Protein AF-A0A8S9I4D4-F1 (afdb_monomer_lite)

InterPro domains:
  IPR008162 Inorganic pyrophosphatase [PF00719] (23-140)
  IPR008162 Inorganic pyrophosphatase [PTHR10286] (5-139)
  IPR036649 Inorganic pyrophosphatase superfamily [G3DSA:3.90.80.10] (1-171)
  IPR036649 Inorganic pyrophosphatase superfamily [SSF50324] (3-167)

Organism: Brassica cretica (NCBI:txid69181)

pLDDT: mean 76.77, std 16.83, range [38.19, 97.88]

Secondary structure (DSSP, 8-state):
-------TTTTS-SEEETTEEEEE-SS-TT----EEE-TTSTT--EEE--S---PPP-TTB--TTSEETTTTTEEE-SSBPEEEE--SS---TT-EEEEEEEEEEEEEETTEEEEEEEEEETTSTTGGG-SSHHHHHHH-TTTHHHHHHHHHHHHHHHHTT-S-GGG----

Structure (mmCIF, N/CA/C/O backbone):
data_AF-A0A8S9I4D4-F1
#
_entry.id   AF-A0A8S9I4D4-F1
#
loop_
_atom_site.group_PDB
_atom_site.id
_atom_site.type_symbol
_atom_site.label_atom_id
_atom_site.label_alt_id
_atom_site.label_comp_id
_atom_site.label_asym_id
_atom_site.label_entity_id
_atom_site.label_seq_id
_atom_site.pdbx_PDB_ins_code
_atom_site.Cartn_x
_atom_site.Cartn_y
_atom_site.Cartn_z
_atom_site.occupancy
_atom_site.B_iso_or_equiv
_atom_site.auth_seq_id
_atom_site.auth_comp_id
_atom_site.auth_asym_id
_atom_site.auth_atom_id
_atom_site.pdbx_PDB_model_num
ATOM 1 N N . MET A 1 1 ? 7.520 -13.003 29.369 1.00 41.88 1 MET A N 1
ATOM 2 C CA . MET A 1 1 ? 7.078 -13.355 28.005 1.00 41.88 1 MET A CA 1
ATOM 3 C C . MET A 1 1 ? 8.097 -12.774 27.046 1.00 41.88 1 MET A C 1
ATOM 5 O O . MET A 1 1 ? 8.324 -11.573 27.096 1.00 41.88 1 MET A O 1
ATOM 9 N N . THR A 1 2 ? 8.792 -13.601 26.270 1.00 46.56 2 THR A N 1
ATOM 10 C CA . THR A 1 2 ? 9.664 -13.121 25.191 1.00 46.56 2 THR A CA 1
ATOM 11 C C . THR A 1 2 ? 8.771 -12.573 24.086 1.00 46.56 2 THR A C 1
ATOM 13 O O . THR A 1 2 ? 7.990 -13.328 23.513 1.00 46.56 2 THR A O 1
ATOM 16 N N . SER A 1 3 ? 8.832 -11.265 23.840 1.00 60.84 3 SER A N 1
ATOM 17 C CA . SER A 1 3 ? 8.180 -10.656 22.680 1.00 60.84 3 SER A CA 1
ATOM 18 C C . SER A 1 3 ? 8.795 -11.273 21.423 1.00 60.84 3 SER A C 1
ATOM 20 O O . SER A 1 3 ? 9.995 -11.116 21.194 1.00 60.84 3 SER A O 1
ATOM 22 N N . VAL A 1 4 ? 8.018 -12.053 20.671 1.00 66.88 4 VAL A N 1
ATOM 23 C CA . VAL A 1 4 ? 8.460 -12.581 19.377 1.00 66.88 4 VAL A CA 1
ATOM 24 C C . VAL A 1 4 ? 8.408 -11.422 18.392 1.00 66.88 4 VAL A C 1
ATOM 26 O O . VAL A 1 4 ? 7.369 -10.787 18.227 1.00 66.88 4 VAL A O 1
ATOM 29 N N . LYS A 1 5 ? 9.551 -11.108 17.785 1.00 80.31 5 LYS A N 1
ATOM 30 C CA . LYS A 1 5 ? 9.662 -10.050 16.783 1.00 80.31 5 LYS A CA 1
ATOM 31 C C . LYS A 1 5 ? 9.067 -10.582 15.477 1.00 80.31 5 LYS A C 1
ATOM 33 O O . LYS A 1 5 ? 9.603 -11.539 14.932 1.00 80.31 5 LYS A O 1
ATOM 38 N N . VAL A 1 6 ? 7.957 -9.997 15.035 1.00 85.88 6 VAL A N 1
ATOM 39 C CA . VAL A 1 6 ? 7.254 -10.359 13.793 1.00 85.88 6 VAL A CA 1
ATOM 40 C C . VAL A 1 6 ? 7.865 -9.574 12.636 1.00 85.88 6 VAL A C 1
ATOM 42 O O . VAL A 1 6 ? 8.079 -8.369 12.768 1.00 85.88 6 VAL A O 1
ATOM 45 N N . SER A 1 7 ? 8.156 -10.250 11.528 1.00 90.00 7 SER A N 1
ATOM 46 C CA . SER A 1 7 ? 8.534 -9.651 10.251 1.00 90.00 7 SER A CA 1
ATOM 47 C C . SER A 1 7 ? 7.286 -9.199 9.489 1.00 90.00 7 SER A C 1
ATOM 49 O O . SER A 1 7 ? 6.485 -10.055 9.111 1.00 90.00 7 SER A O 1
ATOM 51 N N . PRO A 1 8 ? 7.127 -7.888 9.211 1.00 88.06 8 PRO A N 1
ATOM 52 C CA . PRO A 1 8 ? 6.079 -7.374 8.331 1.00 88.06 8 PRO A CA 1
ATOM 53 C C . PRO A 1 8 ? 5.974 -8.140 7.008 1.00 88.06 8 PRO A C 1
ATOM 55 O O . PRO A 1 8 ? 4.888 -8.441 6.535 1.00 88.06 8 PRO A O 1
ATOM 58 N N . LEU A 1 9 ? 7.119 -8.505 6.444 1.00 84.56 9 LEU A N 1
ATOM 59 C CA . LEU A 1 9 ? 7.209 -9.028 5.093 1.00 84.56 9 LEU A CA 1
ATOM 60 C C . LEU A 1 9 ? 7.021 -10.545 4.991 1.00 84.56 9 LEU A C 1
ATOM 62 O O . LEU A 1 9 ? 6.530 -11.044 3.980 1.00 84.56 9 LEU A O 1
ATOM 66 N N . HIS A 1 10 ? 7.454 -11.282 6.016 1.00 86.69 10 HIS A N 1
ATOM 67 C CA . HIS A 1 10 ? 7.533 -12.743 5.964 1.00 86.69 10 HIS A CA 1
ATOM 68 C C . HIS A 1 10 ? 6.524 -13.446 6.872 1.00 86.69 10 HIS A C 1
ATOM 70 O O . HIS A 1 10 ? 6.091 -14.549 6.548 1.00 86.69 10 HIS A O 1
ATOM 76 N N . ASP A 1 11 ? 6.147 -12.829 7.995 1.00 91.38 11 ASP A N 1
ATOM 77 C CA . ASP A 1 11 ? 5.338 -13.493 9.024 1.00 91.38 11 ASP A CA 1
ATOM 78 C C . ASP A 1 11 ? 3.847 -13.123 8.946 1.00 91.38 11 ASP A C 1
ATOM 80 O O . ASP A 1 11 ? 3.015 -13.762 9.594 1.00 91.38 11 ASP A O 1
ATOM 84 N N . ILE A 1 12 ? 3.490 -12.103 8.159 1.00 90.50 12 ILE A N 1
ATOM 85 C CA . ILE A 1 12 ? 2.102 -11.688 7.936 1.00 90.50 12 ILE A CA 1
ATOM 86 C C . ILE A 1 12 ? 1.601 -12.340 6.639 1.00 90.50 12 ILE A C 1
ATOM 88 O O . ILE A 1 12 ? 2.185 -12.118 5.579 1.00 90.50 12 ILE A O 1
ATOM 92 N N . PRO A 1 13 ? 0.527 -13.152 6.679 1.00 93.06 13 PRO A N 1
ATOM 93 C CA . PRO A 1 13 ? 0.025 -13.810 5.480 1.00 93.06 13 PRO A CA 1
ATOM 94 C C . PRO A 1 13 ? -0.526 -12.775 4.499 1.00 93.06 13 PRO A C 1
ATOM 96 O O . PRO A 1 13 ? -1.343 -11.945 4.881 1.00 93.06 13 PRO A O 1
ATOM 99 N N . LEU A 1 14 ? -0.130 -12.847 3.229 1.00 91.25 14 LEU A N 1
ATOM 100 C CA . LEU A 1 14 ? -0.596 -11.906 2.206 1.00 91.25 14 LEU A CA 1
ATOM 101 C C . LEU A 1 14 ? -2.120 -11.953 2.024 1.00 91.25 14 LEU A C 1
ATOM 103 O O . LEU A 1 14 ? -2.788 -10.924 2.051 1.00 91.25 14 LEU A O 1
ATOM 107 N N . THR A 1 15 ? -2.669 -13.154 1.828 1.00 93.75 15 THR A N 1
ATOM 108 C CA . THR A 1 15 ? -4.098 -13.363 1.573 1.00 93.75 15 THR A CA 1
ATOM 109 C C . THR A 1 15 ? -4.799 -13.948 2.791 1.00 93.75 15 THR A C 1
ATOM 111 O O . THR A 1 15 ? -4.263 -14.814 3.485 1.00 93.75 15 THR A O 1
ATOM 114 N N . LEU A 1 16 ? -6.022 -13.482 3.030 1.00 93.94 16 LEU A N 1
ATOM 115 C CA . LEU A 1 16 ? -6.932 -14.003 4.046 1.00 93.94 16 LEU A CA 1
ATOM 116 C C . LEU A 1 16 ? -8.066 -14.855 3.444 1.00 93.94 16 LEU A C 1
ATOM 118 O O . LEU A 1 16 ? -8.907 -15.348 4.193 1.00 93.94 16 LEU A O 1
ATOM 122 N N . GLY A 1 17 ? -8.072 -15.051 2.119 1.00 93.56 17 GLY A N 1
ATOM 123 C CA . GLY A 1 17 ? -9.173 -15.664 1.370 1.00 93.56 17 GLY A CA 1
ATOM 124 C C . GLY A 1 17 ? -10.168 -14.638 0.817 1.00 93.56 17 GLY A C 1
ATOM 125 O O . GLY A 1 17 ? -10.141 -13.470 1.194 1.00 93.56 17 GLY A O 1
ATOM 126 N N . ASP A 1 18 ? -11.017 -15.073 -0.119 1.00 92.94 18 ASP A N 1
ATOM 127 C CA . ASP A 1 18 ? -12.147 -14.302 -0.670 1.00 92.94 18 ASP A CA 1
ATOM 128 C C . ASP A 1 18 ? -11.796 -12.897 -1.205 1.00 92.94 18 ASP A C 1
ATOM 130 O O . ASP A 1 18 ? -12.565 -11.949 -1.065 1.00 92.94 18 ASP A O 1
ATOM 134 N N . GLY A 1 19 ? -10.615 -12.751 -1.818 1.00 91.75 19 GLY A N 1
ATOM 135 C CA . GLY A 1 19 ? -10.146 -11.465 -2.354 1.00 91.75 19 GLY A CA 1
ATOM 136 C C . GLY A 1 19 ? -9.740 -10.447 -1.282 1.00 91.75 19 GLY A C 1
ATOM 137 O O . GLY A 1 19 ? -9.594 -9.265 -1.588 1.00 91.75 19 GLY A O 1
ATOM 138 N N . VAL A 1 20 ? -9.551 -10.892 -0.037 1.00 95.50 20 VAL A N 1
ATOM 139 C CA . VAL A 1 20 ? -9.099 -10.066 1.086 1.00 95.50 20 VAL A CA 1
ATOM 140 C C . VAL A 1 20 ? -7.604 -10.262 1.319 1.00 95.50 20 VAL A C 1
ATOM 142 O O . VAL A 1 20 ? -7.091 -11.389 1.327 1.00 95.50 20 VAL A O 1
ATOM 145 N N . TYR A 1 21 ? -6.915 -9.150 1.558 1.00 96.62 21 TYR A N 1
ATOM 146 C CA . TYR A 1 21 ? -5.469 -9.094 1.735 1.00 96.62 21 TYR A CA 1
ATOM 147 C C . TYR A 1 21 ? -5.106 -8.366 3.026 1.00 96.62 21 TYR A C 1
ATOM 149 O O . TYR A 1 21 ? -5.850 -7.495 3.486 1.00 96.62 21 TYR A O 1
ATOM 157 N N . ASN A 1 22 ? -3.962 -8.723 3.607 1.00 96.81 22 ASN A N 1
ATOM 158 C CA . ASN A 1 22 ? -3.335 -7.889 4.622 1.00 96.81 22 ASN A CA 1
ATOM 159 C C . ASN A 1 22 ? -2.536 -6.779 3.938 1.00 96.81 22 ASN A C 1
ATOM 161 O O . ASN A 1 22 ? -1.745 -7.039 3.036 1.00 96.81 22 ASN A O 1
ATOM 165 N N . PHE A 1 23 ? -2.729 -5.557 4.411 1.00 94.81 23 PHE A N 1
ATOM 166 C CA . PHE A 1 23 ? -1.963 -4.379 4.035 1.00 94.81 23 PHE A CA 1
ATOM 167 C C . PHE A 1 23 ? -1.288 -3.820 5.283 1.00 94.81 23 PHE A C 1
ATOM 169 O O . PHE A 1 23 ? -1.912 -3.738 6.340 1.00 94.81 23 PHE A O 1
ATOM 176 N N . ILE A 1 24 ? -0.014 -3.464 5.173 1.00 95.31 24 ILE A N 1
ATOM 177 C CA . ILE A 1 24 ? 0.782 -2.962 6.289 1.00 95.31 24 ILE A CA 1
ATOM 178 C C . ILE A 1 24 ? 1.036 -1.488 6.035 1.00 95.31 24 ILE A C 1
ATOM 180 O O . ILE A 1 24 ? 1.598 -1.115 5.013 1.00 95.31 24 ILE A O 1
ATOM 184 N N . VAL A 1 25 ? 0.612 -0.651 6.970 1.00 94.94 25 VAL A N 1
ATOM 185 C CA . VAL A 1 25 ? 0.709 0.797 6.823 1.00 94.94 25 VAL A CA 1
ATOM 186 C C . VAL A 1 25 ? 2.151 1.228 7.049 1.00 94.94 25 VAL A C 1
ATOM 188 O O . VAL A 1 25 ? 2.667 1.128 8.161 1.00 94.94 25 VAL A O 1
ATOM 191 N N . GLU A 1 26 ? 2.799 1.749 6.018 1.00 93.19 26 GLU A N 1
ATOM 192 C CA . GLU A 1 26 ? 4.149 2.304 6.138 1.00 93.19 26 GLU A CA 1
ATOM 193 C C . GLU A 1 26 ? 4.111 3.820 6.321 1.00 93.19 26 GLU A C 1
ATOM 195 O O . GLU A 1 26 ? 4.729 4.345 7.247 1.00 93.19 26 GLU A O 1
ATOM 200 N N . ILE A 1 27 ? 3.316 4.512 5.502 1.00 91.31 27 ILE A N 1
ATOM 201 C CA . ILE A 1 27 ? 3.197 5.971 5.485 1.00 91.31 27 ILE A CA 1
ATOM 202 C C . ILE A 1 27 ? 1.749 6.358 5.823 1.00 91.31 27 ILE A C 1
ATOM 204 O O . ILE A 1 27 ? 0.848 6.156 5.008 1.00 91.31 27 ILE A O 1
ATOM 208 N N . PRO A 1 28 ? 1.486 6.910 7.021 1.00 91.12 28 PRO A N 1
ATOM 209 C CA . PRO A 1 28 ? 0.179 7.444 7.375 1.00 91.12 28 PRO A CA 1
ATOM 210 C C . PRO A 1 28 ? -0.270 8.549 6.423 1.00 91.12 28 PRO A C 1
ATOM 212 O O . PRO A 1 28 ? 0.544 9.350 5.948 1.00 91.12 28 PRO A O 1
ATOM 215 N N . LYS A 1 29 ? -1.585 8.627 6.211 1.00 84.19 29 LYS A N 1
ATOM 216 C CA . LYS A 1 29 ? -2.238 9.703 5.463 1.00 84.19 29 LYS A CA 1
ATOM 217 C C . LYS A 1 29 ? -1.764 11.072 5.962 1.00 84.19 29 LYS A C 1
ATOM 219 O O . LYS A 1 29 ? -1.665 11.291 7.163 1.00 84.19 29 LYS A O 1
ATOM 224 N N . GLU A 1 30 ? -1.447 11.967 5.024 1.00 80.88 30 GLU A N 1
ATOM 225 C CA . GLU A 1 30 ? -0.951 13.334 5.283 1.00 80.88 30 GLU A CA 1
ATOM 226 C C . GLU A 1 30 ? 0.410 13.428 6.004 1.00 80.88 30 GLU A C 1
ATOM 228 O O . GLU A 1 30 ? 0.849 14.519 6.377 1.00 80.88 30 GLU A O 1
ATOM 233 N N . SER A 1 31 ? 1.137 12.316 6.148 1.00 79.94 31 SER A N 1
ATOM 234 C CA . SER A 1 31 ? 2.521 12.336 6.623 1.00 79.94 31 SER A CA 1
ATOM 235 C C . SER A 1 31 ? 3.523 12.492 5.469 1.00 79.94 31 SER A C 1
ATOM 237 O O . SER A 1 31 ? 3.231 12.181 4.317 1.00 79.94 31 SER A O 1
ATOM 239 N N . LYS A 1 32 ? 4.721 13.011 5.777 1.00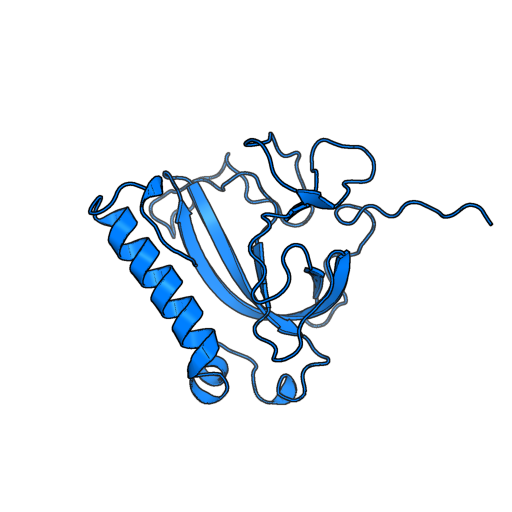 78.50 32 LYS A N 1
ATOM 240 C CA . LYS A 1 32 ? 5.799 13.251 4.791 1.00 78.50 32 LYS A CA 1
ATOM 241 C C . LYS A 1 32 ? 7.017 12.339 4.958 1.00 78.50 32 LYS A C 1
ATOM 243 O O . LYS A 1 32 ? 7.934 12.382 4.144 1.00 78.50 32 LYS A O 1
ATOM 248 N N . ALA A 1 33 ? 7.087 11.573 6.045 1.00 80.12 33 ALA A N 1
ATOM 249 C CA . ALA A 1 33 ? 8.225 10.694 6.278 1.00 80.12 33 ALA A CA 1
ATOM 250 C C . ALA A 1 33 ? 8.109 9.474 5.355 1.00 80.12 33 ALA A C 1
ATOM 252 O O . ALA A 1 33 ? 7.175 8.694 5.503 1.00 80.12 33 ALA A O 1
ATOM 253 N N . LYS A 1 34 ? 9.058 9.312 4.424 1.00 83.06 34 LYS A N 1
ATOM 254 C CA . LYS A 1 34 ? 9.176 8.106 3.592 1.00 83.06 34 LYS A CA 1
ATOM 255 C C . LYS A 1 34 ? 9.616 6.951 4.483 1.00 83.06 34 LYS A C 1
ATOM 257 O O . LYS A 1 34 ? 10.772 6.903 4.902 1.00 83.06 34 LYS A O 1
ATOM 262 N N . MET A 1 35 ? 8.674 6.097 4.845 1.00 88.62 35 MET A N 1
ATOM 263 C CA . MET A 1 35 ? 8.882 4.925 5.686 1.00 88.62 35 MET A CA 1
ATOM 264 C C . MET A 1 35 ? 8.691 3.695 4.819 1.00 88.62 35 MET A C 1
ATOM 266 O O . MET A 1 35 ? 7.735 3.667 4.059 1.00 88.62 35 MET A O 1
ATOM 270 N N . GLU A 1 36 ? 9.567 2.707 4.959 1.00 88.25 36 GLU A N 1
ATOM 271 C CA . GLU A 1 36 ? 9.529 1.486 4.153 1.00 88.25 36 GLU A CA 1
ATOM 272 C C . GLU A 1 36 ? 9.986 0.290 4.977 1.00 88.25 36 GLU A C 1
ATOM 274 O O . GLU A 1 36 ? 10.811 0.405 5.901 1.00 88.25 36 GLU A O 1
ATOM 279 N N . VAL A 1 37 ? 9.470 -0.883 4.631 1.00 89.00 37 VAL A N 1
ATOM 280 C CA . VAL A 1 37 ? 10.005 -2.157 5.085 1.00 89.00 37 VAL A CA 1
ATOM 281 C C . VAL A 1 37 ? 11.463 -2.304 4.641 1.00 89.00 37 VAL A C 1
ATOM 283 O O . VAL A 1 37 ? 11.826 -2.286 3.469 1.00 89.00 37 VAL A O 1
ATOM 286 N N . ALA A 1 38 ? 12.333 -2.534 5.618 1.00 89.12 38 ALA A N 1
ATOM 287 C CA . ALA A 1 38 ? 13.737 -2.838 5.410 1.00 89.12 38 ALA A CA 1
ATOM 288 C C . ALA A 1 38 ? 13.952 -4.255 4.853 1.00 89.12 38 ALA A C 1
ATOM 290 O O . ALA A 1 38 ? 14.217 -5.188 5.614 1.00 89.12 38 ALA A O 1
ATOM 291 N N . THR A 1 39 ? 13.883 -4.423 3.536 1.00 83.88 39 THR A N 1
ATOM 292 C CA . THR A 1 39 ? 14.035 -5.730 2.860 1.00 83.88 39 THR A CA 1
ATOM 293 C C . THR A 1 39 ? 15.417 -6.380 3.037 1.00 83.88 39 THR A C 1
ATOM 295 O O . THR A 1 39 ? 15.584 -7.579 2.809 1.00 83.88 39 THR A O 1
ATOM 298 N N . ASP A 1 40 ? 16.416 -5.619 3.485 1.00 82.50 40 ASP A N 1
ATOM 299 C CA . ASP A 1 40 ? 17.800 -6.049 3.692 1.00 82.50 40 ASP A CA 1
ATOM 300 C C . ASP A 1 40 ? 18.164 -6.339 5.161 1.00 82.50 40 ASP A C 1
ATOM 302 O O . ASP A 1 40 ? 19.306 -6.696 5.457 1.00 82.50 40 ASP A O 1
ATOM 306 N N . GLU A 1 41 ? 17.215 -6.207 6.094 1.00 86.69 41 GLU A N 1
ATOM 307 C CA . GLU A 1 41 ? 17.451 -6.400 7.527 1.00 86.69 41 GLU A CA 1
ATOM 308 C C . GLU A 1 41 ? 16.641 -7.553 8.132 1.00 86.69 41 GLU A C 1
ATOM 310 O O . GLU A 1 41 ? 15.526 -7.878 7.724 1.00 86.69 41 GLU A O 1
ATOM 315 N N . ALA A 1 42 ? 17.192 -8.156 9.189 1.00 86.75 42 ALA A N 1
ATOM 316 C CA . ALA A 1 42 ? 16.515 -9.209 9.936 1.00 86.75 42 ALA A CA 1
ATOM 317 C C . ALA A 1 42 ? 15.202 -8.705 10.565 1.00 86.75 42 ALA A C 1
ATOM 319 O O . ALA A 1 42 ? 15.160 -7.645 11.196 1.00 86.75 42 ALA A O 1
ATOM 320 N N . SER A 1 43 ? 14.141 -9.508 10.435 1.00 85.25 43 SER A N 1
ATOM 321 C CA . SER A 1 43 ? 12.765 -9.161 10.827 1.00 85.25 43 SER A CA 1
ATOM 322 C C . SER A 1 43 ? 12.158 -7.977 10.063 1.00 85.25 43 SER A C 1
ATOM 324 O O . SER A 1 43 ? 11.123 -7.477 10.492 1.00 85.25 43 SER A O 1
ATOM 326 N N . THR A 1 44 ? 12.791 -7.521 8.977 1.00 89.75 44 THR A N 1
ATOM 327 C CA . THR A 1 44 ? 12.259 -6.548 8.008 1.00 89.75 44 THR A CA 1
ATOM 328 C C . THR A 1 44 ? 11.507 -5.359 8.638 1.00 89.75 44 THR A C 1
ATOM 330 O O . THR A 1 44 ? 10.327 -5.153 8.344 1.00 89.75 44 THR A O 1
ATOM 333 N N . PRO A 1 45 ? 12.121 -4.611 9.578 1.00 92.44 45 PRO A N 1
ATOM 334 C CA . PRO A 1 45 ? 11.439 -3.525 10.281 1.00 92.44 45 PRO A CA 1
ATOM 335 C C . PRO A 1 45 ? 11.061 -2.379 9.335 1.00 92.44 45 PRO A C 1
ATOM 337 O O . PRO A 1 45 ? 11.795 -2.093 8.394 1.00 92.44 45 PRO A O 1
ATOM 340 N N . ILE A 1 46 ? 9.976 -1.665 9.641 1.00 91.44 46 ILE A N 1
ATOM 341 C CA . ILE A 1 46 ? 9.642 -0.407 8.960 1.00 91.44 46 ILE A CA 1
ATOM 342 C C . ILE A 1 46 ? 10.547 0.699 9.505 1.00 91.44 46 ILE A C 1
ATOM 344 O O . ILE A 1 46 ? 10.644 0.890 10.723 1.00 91.44 46 ILE A O 1
ATOM 348 N N . LYS A 1 47 ? 11.217 1.430 8.619 1.00 90.50 47 LYS A N 1
ATOM 349 C CA . LYS A 1 47 ? 12.136 2.514 8.983 1.00 90.50 47 LYS A CA 1
ATOM 350 C C . LYS A 1 47 ? 12.123 3.610 7.930 1.00 90.50 47 LYS A C 1
ATOM 352 O O . LYS A 1 47 ? 11.715 3.383 6.799 1.00 90.50 47 LYS A O 1
ATOM 357 N N . GLN A 1 48 ? 12.588 4.793 8.314 1.00 87.69 48 GLN A N 1
ATOM 358 C CA . GLN A 1 48 ? 12.684 5.899 7.376 1.00 87.69 48 GLN A CA 1
ATOM 359 C C . GLN A 1 48 ? 13.725 5.577 6.303 1.00 87.69 48 GLN A C 1
ATOM 361 O O . GLN A 1 48 ? 14.871 5.233 6.626 1.00 87.69 48 GLN A O 1
ATOM 366 N N . ASP A 1 49 ? 13.329 5.694 5.041 1.00 79.62 49 ASP A N 1
ATOM 367 C CA . ASP A 1 49 ? 14.253 5.536 3.936 1.00 79.62 49 ASP A CA 1
ATOM 368 C C . ASP A 1 49 ? 15.272 6.685 3.942 1.00 79.62 49 ASP A C 1
ATOM 370 O O . ASP A 1 49 ? 14.973 7.851 4.210 1.00 79.62 49 ASP A O 1
ATOM 374 N N . THR A 1 50 ? 16.524 6.321 3.702 1.00 73.06 50 THR A N 1
ATOM 375 C CA . THR A 1 50 ? 17.658 7.243 3.651 1.00 73.06 50 THR A CA 1
ATOM 376 C C . THR A 1 50 ? 18.516 7.050 2.397 1.00 73.06 50 THR A C 1
ATOM 378 O O . THR A 1 50 ? 19.327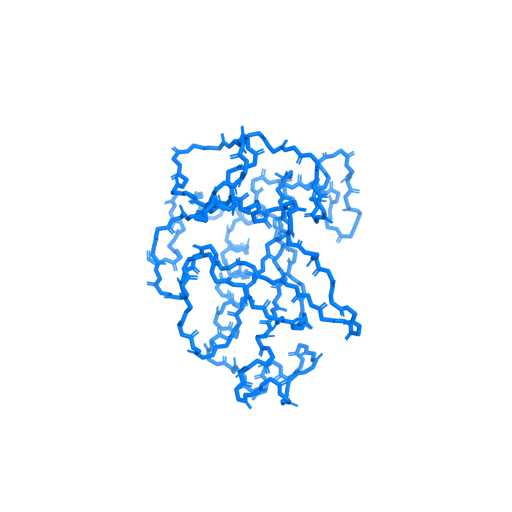 7.941 2.137 1.00 73.06 50 THR A O 1
ATOM 381 N N . LYS A 1 51 ? 18.362 5.943 1.630 1.00 59.97 51 LYS A N 1
ATOM 382 C CA . LYS A 1 51 ? 19.069 5.602 0.365 1.00 59.97 51 LYS A CA 1
ATOM 383 C C . LYS A 1 51 ? 18.392 4.412 -0.353 1.00 59.97 51 LYS A C 1
ATOM 385 O O . LYS A 1 51 ? 18.060 3.449 0.330 1.00 59.97 51 LYS A O 1
ATOM 390 N N . LYS A 1 52 ? 18.383 4.393 -1.704 1.00 54.12 52 LYS A N 1
ATOM 391 C CA . LYS A 1 52 ? 17.944 3.242 -2.540 1.00 54.12 52 LYS A CA 1
ATOM 392 C C . LYS A 1 52 ? 18.583 1.923 -2.059 1.00 54.12 52 LYS A C 1
ATOM 394 O O . LYS A 1 52 ? 19.813 1.829 -1.961 1.00 54.12 52 LYS A O 1
ATOM 399 N N . ARG A 1 53 ? 17.753 0.922 -1.739 1.00 55.72 53 ARG A N 1
ATOM 400 C CA . ARG A 1 53 ? 18.165 -0.406 -1.243 1.00 55.72 53 ARG A CA 1
ATOM 401 C C . ARG A 1 53 ? 18.088 -1.463 -2.340 1.00 55.72 53 ARG A C 1
ATOM 403 O O . ARG A 1 53 ? 17.610 -1.216 -3.437 1.00 55.72 53 ARG A O 1
ATOM 410 N N . LYS A 1 54 ? 18.640 -2.642 -2.045 1.00 50.31 54 LYS A N 1
ATOM 411 C CA . LYS A 1 54 ? 18.625 -3.811 -2.924 1.00 50.31 54 LYS A CA 1
ATOM 412 C C . LYS A 1 54 ? 17.648 -4.820 -2.331 1.00 50.31 54 LYS A C 1
ATOM 414 O O . LYS A 1 54 ? 17.966 -5.430 -1.312 1.00 50.31 54 LYS A O 1
ATOM 419 N N . ALA A 1 55 ? 16.475 -4.957 -2.931 1.00 52.75 55 ALA A N 1
ATOM 420 C CA . ALA A 1 55 ? 15.465 -5.873 -2.433 1.00 52.75 55 ALA A CA 1
ATOM 421 C C . ALA A 1 55 ? 15.840 -7.347 -2.660 1.00 52.75 55 ALA A C 1
ATOM 423 O O . ALA A 1 55 ? 16.657 -7.690 -3.521 1.00 52.75 55 ALA A O 1
ATOM 424 N N . GLN A 1 56 ? 15.242 -8.212 -1.844 1.00 50.62 56 GLN A N 1
ATOM 425 C CA . GLN A 1 56 ? 15.277 -9.672 -1.974 1.00 50.62 56 GLN A CA 1
ATOM 426 C C . GLN A 1 56 ? 13.941 -10.145 -2.578 1.00 50.62 56 GLN A C 1
ATOM 428 O O . GLN A 1 56 ? 13.041 -9.333 -2.701 1.00 50.62 56 GLN A O 1
ATOM 433 N N . ILE A 1 57 ? 13.800 -11.413 -2.983 1.00 46.91 57 ILE A N 1
ATOM 434 C CA . ILE A 1 57 ? 12.574 -11.945 -3.627 1.00 46.91 57 ILE A CA 1
ATOM 435 C C . ILE A 1 57 ? 11.479 -12.207 -2.576 1.00 46.91 57 ILE A C 1
ATOM 437 O O . ILE A 1 57 ? 11.749 -12.874 -1.574 1.00 46.91 57 ILE A O 1
ATOM 441 N N . LEU A 1 58 ? 10.254 -11.707 -2.805 1.00 55.06 58 LEU A N 1
ATOM 442 C CA . LEU A 1 58 ? 9.192 -11.552 -1.788 1.00 55.06 58 LEU A CA 1
ATOM 443 C C . LEU A 1 58 ? 7.818 -12.051 -2.258 1.00 55.06 58 LEU A C 1
ATOM 445 O O . LEU A 1 58 ? 7.617 -12.396 -3.419 1.00 55.06 58 LEU A O 1
ATOM 449 N N . SER A 1 59 ? 6.861 -12.072 -1.326 1.00 56.22 59 SER A N 1
ATOM 450 C CA . SER A 1 59 ? 5.481 -12.550 -1.503 1.00 56.22 59 SER A CA 1
ATOM 451 C C . SER A 1 59 ? 4.687 -11.805 -2.588 1.00 56.22 59 SER A C 1
ATOM 453 O O . SER A 1 59 ? 3.809 -12.393 -3.214 1.00 56.22 59 SER A O 1
ATOM 455 N N . THR A 1 60 ? 4.990 -10.524 -2.803 1.00 62.72 60 THR A N 1
ATOM 456 C CA . THR A 1 60 ? 4.400 -9.635 -3.816 1.00 62.72 60 THR A CA 1
ATOM 457 C C . THR A 1 60 ? 5.520 -8.853 -4.486 1.00 62.72 60 THR A C 1
ATOM 459 O O . THR A 1 60 ? 5.633 -7.662 -4.272 1.00 62.72 60 THR A O 1
ATOM 462 N N . TRP A 1 61 ? 6.427 -9.522 -5.188 1.00 73.12 61 TRP A N 1
ATOM 463 C CA . TRP A 1 61 ? 7.635 -8.891 -5.727 1.00 73.12 61 TRP A CA 1
ATOM 464 C C . TRP A 1 61 ? 7.474 -8.493 -7.198 1.00 73.12 61 TRP A C 1
ATOM 466 O O . TRP A 1 61 ? 7.056 -9.326 -8.009 1.00 73.12 61 TRP A O 1
ATOM 476 N N . GLU A 1 62 ? 7.825 -7.251 -7.538 1.00 68.94 62 GLU A N 1
ATOM 477 C CA . GLU A 1 62 ? 7.871 -6.764 -8.921 1.00 68.94 62 GLU A CA 1
ATOM 478 C C . GLU A 1 62 ? 9.194 -7.193 -9.578 1.00 68.94 62 GLU A C 1
ATOM 480 O O . GLU A 1 62 ? 10.237 -6.567 -9.412 1.00 68.94 62 GLU A O 1
ATOM 485 N N . ASP A 1 63 ? 9.168 -8.312 -10.309 1.00 73.00 63 ASP A N 1
ATOM 486 C CA . ASP A 1 63 ? 10.372 -8.940 -10.871 1.00 73.00 63 ASP A CA 1
ATOM 487 C C . ASP A 1 63 ? 11.072 -8.035 -11.921 1.00 73.00 63 ASP A C 1
ATOM 489 O O . ASP A 1 63 ? 10.546 -7.853 -13.027 1.00 73.00 63 ASP A O 1
ATOM 493 N N . PRO A 1 64 ? 12.295 -7.530 -11.652 1.00 75.81 64 PRO A N 1
ATOM 494 C CA . PRO A 1 64 ? 13.043 -6.682 -12.577 1.00 75.81 64 PRO A CA 1
ATOM 495 C C . PRO A 1 64 ? 13.647 -7.476 -13.746 1.00 75.81 64 PRO A C 1
ATOM 497 O O . PRO A 1 64 ? 14.263 -6.902 -14.641 1.00 75.81 64 PRO A O 1
ATOM 500 N N . SER A 1 65 ? 13.537 -8.809 -13.751 1.0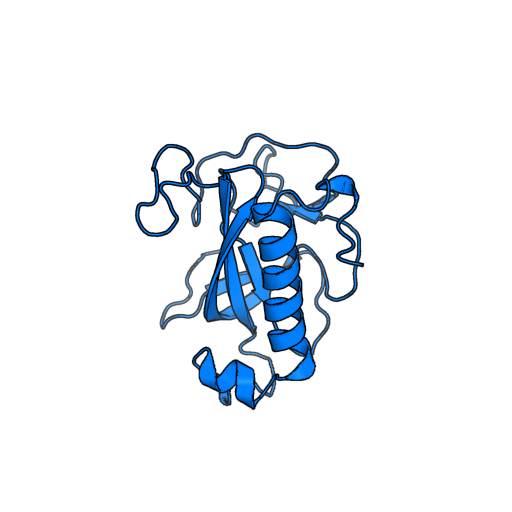0 78.00 65 SER A N 1
ATOM 501 C CA . SER A 1 65 ? 14.060 -9.663 -14.823 1.00 78.00 65 SER A CA 1
ATOM 502 C C . SER A 1 65 ? 13.046 -9.941 -15.935 1.00 78.00 65 SER A C 1
ATOM 504 O O . SER A 1 65 ? 13.417 -10.492 -16.976 1.00 78.00 65 SER A O 1
ATOM 506 N N . GLN A 1 66 ? 11.784 -9.537 -15.750 1.00 72.19 66 GLN A N 1
ATOM 507 C CA . GLN A 1 66 ? 10.703 -9.778 -16.701 1.00 72.19 66 GLN A CA 1
ATOM 508 C C . GLN A 1 66 ? 10.134 -8.466 -17.239 1.00 72.19 66 GLN A C 1
ATOM 510 O O . GLN A 1 66 ? 9.563 -7.666 -16.507 1.00 72.19 66 GLN A O 1
ATOM 515 N N . ALA A 1 67 ? 10.263 -8.269 -18.551 1.00 72.75 67 ALA A N 1
ATOM 516 C CA . ALA A 1 67 ? 9.655 -7.142 -19.249 1.00 72.75 67 ALA A CA 1
ATOM 517 C C . ALA A 1 67 ? 8.139 -7.347 -19.386 1.00 72.75 67 ALA A C 1
ATOM 519 O O . ALA A 1 67 ? 7.685 -8.398 -19.851 1.00 72.75 67 ALA A O 1
ATOM 520 N N . ASN A 1 68 ? 7.352 -6.328 -19.042 1.00 65.00 68 ASN A N 1
ATOM 521 C CA . ASN A 1 68 ? 5.901 -6.369 -19.143 1.00 65.00 68 ASN A CA 1
ATOM 522 C C . ASN A 1 68 ? 5.408 -5.784 -20.476 1.00 65.00 68 ASN A C 1
ATOM 524 O O . ASN A 1 68 ? 5.443 -4.574 -20.693 1.00 65.00 68 ASN A O 1
ATOM 528 N N . SER A 1 69 ? 4.900 -6.632 -21.374 1.00 67.25 69 SER A N 1
ATOM 529 C CA . SER A 1 69 ? 4.434 -6.201 -22.700 1.00 67.25 69 SER A CA 1
ATOM 530 C C . SER A 1 69 ? 3.205 -5.286 -22.680 1.00 67.25 69 SER A C 1
ATOM 532 O O . SER A 1 69 ? 2.964 -4.595 -23.666 1.00 67.25 69 SER A O 1
ATOM 534 N N . GLU A 1 70 ? 2.424 -5.280 -21.597 1.00 63.25 70 GLU A N 1
ATOM 535 C CA . GLU A 1 70 ? 1.250 -4.407 -21.452 1.00 63.25 70 GLU A CA 1
ATOM 536 C C . GLU A 1 70 ? 1.637 -2.977 -21.054 1.00 63.25 70 GLU A C 1
ATOM 538 O O . GLU A 1 70 ? 0.8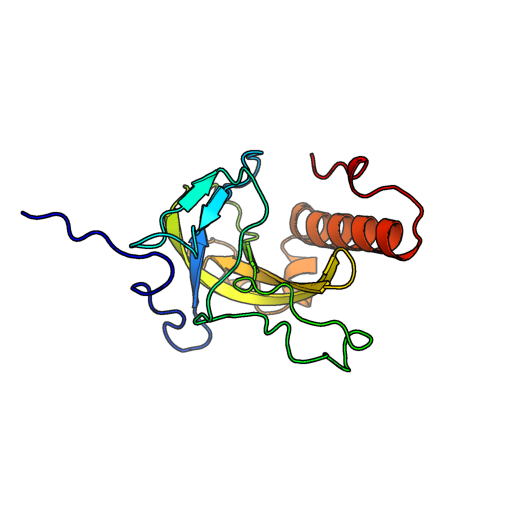36 -2.061 -21.220 1.00 63.25 70 GLU A O 1
ATOM 543 N N . VAL A 1 71 ? 2.872 -2.775 -20.577 1.00 60.34 71 VAL A N 1
ATOM 544 C CA . VAL A 1 71 ? 3.393 -1.474 -20.133 1.00 60.34 71 VAL A CA 1
ATOM 545 C C . VAL A 1 71 ? 4.714 -1.158 -20.839 1.00 60.34 71 VAL A C 1
ATOM 547 O O . VAL A 1 71 ? 5.760 -0.995 -20.221 1.00 60.34 71 VAL A O 1
ATOM 550 N N . GLU A 1 72 ? 4.677 -1.145 -22.174 1.00 68.62 72 GLU A N 1
ATOM 551 C CA . GLU A 1 72 ? 5.810 -0.774 -23.047 1.00 68.62 72 GLU A CA 1
ATOM 552 C C . GLU A 1 72 ? 7.111 -1.578 -22.829 1.00 68.62 72 GLU A C 1
ATOM 554 O O . GLU A 1 72 ? 8.192 -1.154 -23.233 1.00 68.62 72 GLU A O 1
ATOM 559 N N . GLY A 1 73 ? 7.026 -2.774 -22.243 1.00 66.25 73 GLY A N 1
ATOM 560 C CA . GLY A 1 73 ? 8.191 -3.609 -21.954 1.00 66.25 73 GLY A CA 1
ATOM 561 C C . GLY A 1 73 ? 8.974 -3.188 -20.708 1.00 66.25 73 GLY A C 1
ATOM 562 O O . GLY A 1 73 ? 10.110 -3.634 -20.560 1.00 66.25 73 GLY A O 1
ATOM 563 N N . ALA A 1 74 ? 8.400 -2.358 -19.831 1.00 69.50 74 ALA A N 1
ATOM 564 C CA . ALA A 1 74 ? 9.024 -1.964 -18.570 1.00 69.50 74 ALA A CA 1
ATOM 565 C C . ALA A 1 74 ? 9.277 -3.172 -17.649 1.00 69.50 74 ALA A C 1
ATOM 567 O O . ALA A 1 74 ? 8.508 -4.139 -17.644 1.00 69.50 74 ALA A O 1
ATOM 568 N N . PHE A 1 75 ? 10.370 -3.115 -16.890 1.00 78.31 75 PHE A N 1
ATOM 569 C CA . PHE A 1 75 ? 10.762 -4.118 -15.892 1.00 78.31 75 PHE A CA 1
ATOM 570 C C . PHE A 1 75 ? 10.275 -3.687 -14.510 1.00 78.31 75 PHE A C 1
ATOM 572 O O . PHE A 1 75 ? 10.218 -2.487 -14.278 1.00 78.31 75 PHE A O 1
ATOM 579 N N . GLY A 1 76 ? 9.948 -4.618 -13.609 1.00 73.44 76 GLY A N 1
ATOM 580 C CA . GLY A 1 76 ? 9.556 -4.265 -12.236 1.00 73.44 76 GLY A CA 1
ATOM 581 C C . GLY A 1 76 ? 10.637 -3.480 -11.483 1.00 73.44 76 GLY A C 1
ATOM 582 O O . GLY A 1 76 ? 11.825 -3.633 -11.774 1.00 73.44 76 GLY A O 1
ATOM 583 N N . ASP A 1 77 ? 10.224 -2.671 -10.513 1.00 75.62 77 ASP A N 1
ATOM 584 C CA . ASP A 1 77 ? 11.090 -1.832 -9.666 1.00 75.62 77 ASP A CA 1
ATOM 585 C C . ASP A 1 77 ? 11.886 -2.605 -8.596 1.00 75.62 77 ASP A C 1
ATOM 587 O O . ASP A 1 77 ? 12.692 -2.029 -7.864 1.00 75.62 77 ASP A O 1
ATOM 591 N N . ASN A 1 78 ? 11.724 -3.933 -8.558 1.00 78.75 78 ASN A N 1
ATOM 592 C CA . ASN A 1 78 ? 12.344 -4.848 -7.609 1.00 78.75 78 ASN A CA 1
ATOM 593 C C . ASN A 1 78 ? 11.800 -4.737 -6.174 1.00 78.75 78 ASN A C 1
ATOM 595 O O . ASN A 1 78 ? 12.347 -5.415 -5.311 1.00 78.75 78 ASN A O 1
ATOM 599 N N . ASP A 1 79 ? 10.722 -4.009 -5.898 1.00 74.44 79 ASP A N 1
ATOM 600 C CA . ASP A 1 79 ? 10.164 -3.849 -4.552 1.00 74.44 79 ASP A CA 1
ATOM 601 C C . ASP A 1 79 ? 8.866 -4.663 -4.338 1.00 74.44 79 ASP A C 1
ATOM 603 O O . ASP A 1 79 ? 8.373 -5.360 -5.241 1.00 74.44 79 ASP A O 1
ATOM 607 N N . PRO A 1 80 ? 8.352 -4.744 -3.091 1.00 81.00 80 PRO A N 1
ATOM 608 C CA . PRO A 1 80 ? 6.992 -5.200 -2.858 1.00 81.00 80 PRO A CA 1
ATOM 609 C C . PRO A 1 80 ? 5.974 -4.332 -3.604 1.00 81.00 80 PRO A C 1
ATOM 611 O O . PRO A 1 80 ? 6.091 -3.118 -3.583 1.00 81.00 80 PRO A O 1
ATOM 614 N N . VAL A 1 81 ? 4.921 -4.939 -4.155 1.00 84.50 81 VAL A N 1
ATOM 615 C CA . VAL A 1 81 ? 3.792 -4.198 -4.741 1.00 84.50 81 VAL A CA 1
ATOM 616 C C . VAL A 1 81 ? 3.230 -3.187 -3.742 1.00 84.50 81 VAL A C 1
ATOM 618 O O . VAL A 1 81 ? 2.805 -3.559 -2.641 1.00 84.50 81 VAL A O 1
ATOM 621 N N . ASP A 1 82 ? 3.147 -1.934 -4.174 1.00 86.75 82 ASP A N 1
ATOM 622 C CA . ASP A 1 82 ? 2.653 -0.837 -3.361 1.00 86.75 82 ASP A CA 1
ATOM 623 C C . ASP A 1 82 ? 1.125 -0.787 -3.298 1.00 86.75 82 ASP A C 1
ATOM 625 O O . ASP A 1 82 ? 0.408 -1.122 -4.246 1.00 86.75 82 ASP A O 1
ATOM 629 N N . VAL A 1 83 ? 0.602 -0.307 -2.167 1.00 90.00 83 VAL A N 1
ATOM 630 C CA . VAL A 1 83 ? -0.840 -0.175 -1.931 1.00 90.00 83 VAL A CA 1
ATOM 631 C C . VAL A 1 83 ? -1.177 1.227 -1.433 1.00 90.00 83 VAL A C 1
ATOM 633 O O . VAL A 1 83 ? -0.614 1.718 -0.457 1.00 90.00 83 VAL A O 1
ATOM 636 N N . VAL A 1 84 ? -2.167 1.847 -2.071 1.00 90.12 84 VAL A N 1
ATOM 637 C CA . VAL A 1 84 ? -2.784 3.106 -1.658 1.00 90.12 84 VAL A CA 1
ATOM 638 C C . VAL A 1 84 ? -4.154 2.804 -1.055 1.00 90.12 84 VAL A C 1
ATOM 640 O O . VAL A 1 84 ? -5.101 2.456 -1.764 1.00 90.12 84 VAL A O 1
ATOM 643 N N . GLU A 1 85 ? -4.261 2.934 0.267 1.00 92.25 85 GLU A N 1
ATOM 644 C CA . GLU A 1 85 ? -5.520 2.765 0.998 1.00 92.25 85 GLU A CA 1
ATOM 645 C C . GLU A 1 85 ? -6.313 4.083 1.006 1.00 92.25 85 GLU A C 1
ATOM 647 O O . GLU A 1 85 ? -5.798 5.118 1.426 1.00 92.25 85 GLU A O 1
ATOM 652 N N . ILE A 1 86 ? -7.553 4.064 0.504 1.00 90.12 86 ILE A N 1
ATOM 653 C CA . ILE A 1 86 ? -8.341 5.290 0.246 1.00 90.12 86 ILE A CA 1
ATOM 654 C C . ILE A 1 86 ? -9.349 5.647 1.346 1.00 90.12 86 ILE A C 1
ATOM 656 O O . ILE A 1 86 ? -10.110 6.606 1.188 1.00 90.12 86 ILE A O 1
ATOM 660 N N . GLY A 1 87 ? -9.383 4.880 2.435 1.00 89.88 87 GLY A N 1
ATOM 661 C CA . GLY A 1 87 ? -10.292 5.078 3.553 1.00 89.88 87 GLY A CA 1
ATOM 662 C C . GLY A 1 87 ? -10.172 6.447 4.225 1.00 89.88 87 GLY A C 1
ATOM 663 O O . GLY A 1 87 ? -9.231 7.232 4.039 1.00 89.88 87 GLY A O 1
ATOM 664 N N . GLU A 1 88 ? -11.183 6.770 5.025 1.00 88.12 88 GLU A N 1
ATOM 665 C CA . GLU A 1 88 ? -11.263 8.079 5.680 1.00 88.12 88 GLU A CA 1
ATOM 666 C C . GLU A 1 88 ? -10.337 8.183 6.896 1.00 88.12 88 GLU A C 1
ATOM 668 O O . GLU A 1 88 ? -9.828 9.266 7.192 1.00 88.12 88 GLU A O 1
ATOM 673 N N . ALA A 1 89 ? -10.114 7.067 7.590 1.00 89.44 89 ALA A N 1
ATOM 674 C CA . ALA A 1 89 ? -9.383 7.032 8.848 1.00 89.44 89 ALA A CA 1
ATOM 675 C C . ALA A 1 89 ? -7.865 7.165 8.657 1.00 89.44 89 ALA A C 1
ATOM 677 O O . ALA A 1 89 ? -7.259 6.472 7.846 1.00 89.44 89 ALA A O 1
ATOM 678 N N . GLU A 1 90 ? -7.236 7.998 9.486 1.00 89.69 90 GLU A N 1
ATOM 679 C CA . GLU A 1 90 ? -5.781 8.004 9.637 1.00 89.69 90 GLU A CA 1
ATOM 680 C C . GLU A 1 90 ? -5.317 6.723 10.348 1.00 89.69 90 GLU A C 1
ATOM 682 O O . GLU A 1 90 ? -5.943 6.254 11.306 1.00 89.69 90 GLU A O 1
ATOM 687 N N . ARG A 1 91 ? -4.208 6.153 9.873 1.00 93.38 91 ARG A N 1
ATOM 688 C CA . ARG A 1 91 ? -3.663 4.866 10.319 1.00 93.38 91 ARG A CA 1
ATOM 689 C C . ARG A 1 91 ? -2.259 5.025 10.872 1.00 93.38 91 ARG A C 1
ATOM 691 O O . ARG A 1 91 ? -1.583 6.011 10.597 1.00 93.38 91 ARG A O 1
ATOM 698 N N . LYS A 1 92 ? -1.804 4.056 11.663 1.00 95.12 92 LYS A N 1
ATOM 699 C CA . LYS A 1 92 ? -0.479 4.109 12.298 1.00 95.12 92 LYS A CA 1
ATOM 700 C C . LYS A 1 92 ? 0.541 3.289 11.523 1.00 95.12 92 LYS A C 1
ATOM 702 O O . LYS A 1 92 ? 0.218 2.227 11.011 1.00 95.12 92 LYS A O 1
ATOM 707 N N . ILE A 1 93 ? 1.795 3.736 11.529 1.00 94.56 93 ILE A N 1
ATOM 708 C CA . ILE A 1 93 ? 2.919 2.960 10.987 1.00 94.56 93 ILE A CA 1
ATOM 709 C C . ILE A 1 93 ? 2.944 1.565 11.636 1.00 94.56 93 ILE A C 1
ATOM 711 O O . ILE A 1 93 ? 2.911 1.448 12.864 1.00 94.56 93 ILE A O 1
ATOM 715 N N . GLY A 1 94 ? 3.018 0.520 10.814 1.00 93.50 94 GLY A N 1
ATOM 716 C CA . GLY A 1 94 ? 3.010 -0.888 11.209 1.00 93.50 94 GLY A CA 1
ATOM 717 C C . GLY A 1 94 ? 1.630 -1.464 11.529 1.00 93.50 94 GLY A C 1
ATOM 718 O O . GLY A 1 94 ? 1.545 -2.629 11.914 1.00 93.50 94 GLY A O 1
ATOM 719 N N . GLU A 1 95 ? 0.555 -0.685 11.396 1.00 95.19 95 GLU A N 1
ATOM 720 C CA . GLU A 1 95 ? -0.809 -1.201 11.507 1.00 95.19 95 GLU A CA 1
ATOM 721 C C . GLU A 1 95 ? -1.107 -2.156 10.346 1.00 95.19 95 GLU A C 1
ATOM 723 O O . GLU A 1 95 ? -0.764 -1.877 9.198 1.00 95.19 95 GLU A O 1
ATOM 728 N N . VAL A 1 96 ? -1.736 -3.293 10.654 1.00 95.94 96 VAL A N 1
ATOM 729 C CA . VAL A 1 96 ? -2.117 -4.305 9.662 1.00 95.94 96 VAL A CA 1
ATOM 730 C C . VAL A 1 96 ? -3.612 -4.201 9.418 1.00 95.94 96 VAL A C 1
ATOM 732 O O . VAL A 1 96 ? -4.414 -4.454 10.319 1.00 95.94 96 VAL A O 1
ATOM 735 N N . LEU A 1 97 ? -3.981 -3.839 8.197 1.00 96.56 97 LEU A N 1
ATOM 736 C CA . LEU A 1 97 ? -5.355 -3.675 7.758 1.00 96.56 97 LEU A CA 1
ATOM 737 C C . LEU A 1 97 ? -5.782 -4.855 6.902 1.00 96.56 97 LEU A C 1
ATOM 739 O O . LEU A 1 97 ? -5.004 -5.379 6.107 1.00 96.56 97 LEU A O 1
ATOM 743 N N . LYS A 1 98 ? -7.056 -5.224 7.012 1.00 97.88 98 LYS A N 1
ATOM 744 C CA . LYS A 1 98 ? -7.704 -6.079 6.019 1.00 97.88 98 LYS A CA 1
ATOM 745 C C . LYS A 1 98 ? -8.261 -5.183 4.937 1.00 97.88 98 LYS A C 1
ATOM 747 O O . LYS A 1 98 ? -9.092 -4.324 5.233 1.00 97.88 98 LYS A O 1
ATOM 752 N N . VAL A 1 99 ? -7.814 -5.382 3.710 1.00 97.44 99 VAL A N 1
ATOM 753 C CA . VAL A 1 99 ? -8.219 -4.558 2.575 1.00 97.44 99 VAL A CA 1
ATOM 754 C C . VAL A 1 99 ? -8.779 -5.420 1.458 1.00 97.44 99 VAL A C 1
ATOM 756 O O . VAL A 1 99 ? -8.435 -6.599 1.329 1.00 97.44 99 VAL A O 1
ATOM 759 N N . LYS A 1 100 ? -9.627 -4.807 0.635 1.00 95.56 100 LYS A N 1
ATOM 760 C CA . LYS A 1 100 ? -9.974 -5.336 -0.684 1.00 95.56 100 LYS A CA 1
ATOM 761 C C . LYS A 1 100 ? -9.406 -4.420 -1.778 1.00 95.56 100 LYS A C 1
ATOM 763 O O . LYS A 1 100 ? -9.575 -3.201 -1.667 1.00 95.56 100 LYS A O 1
ATOM 768 N N . PRO A 1 101 ? -8.727 -4.967 -2.800 1.00 94.12 101 PRO A N 1
ATOM 769 C CA . PRO A 1 101 ? -8.290 -4.208 -3.967 1.00 94.12 101 PRO A CA 1
ATOM 770 C C . PRO A 1 101 ? -9.482 -3.712 -4.788 1.00 94.12 101 PRO A C 1
ATOM 772 O O . PRO A 1 101 ? -10.505 -4.391 -4.864 1.00 94.12 101 PRO A O 1
ATOM 775 N N . LEU A 1 102 ? -9.330 -2.549 -5.415 1.00 89.50 102 LEU A N 1
ATOM 776 C CA . LEU A 1 102 ? -10.360 -1.883 -6.220 1.00 89.50 102 LEU A CA 1
ATOM 777 C C . LEU A 1 102 ? -9.866 -1.562 -7.634 1.00 89.50 102 LEU A C 1
ATOM 779 O O . LEU A 1 102 ? -10.617 -1.686 -8.598 1.00 89.50 102 LEU A O 1
ATOM 783 N N . ALA A 1 103 ? -8.599 -1.166 -7.758 1.00 85.19 103 ALA A N 1
ATOM 784 C CA . ALA A 1 103 ? -7.955 -0.865 -9.030 1.00 85.19 103 ALA A CA 1
ATOM 785 C C . ALA A 1 103 ? -6.438 -1.080 -8.939 1.00 85.19 103 ALA A C 1
ATOM 787 O O . ALA A 1 103 ? -5.877 -1.210 -7.850 1.00 85.19 103 ALA A O 1
ATOM 788 N N . ALA A 1 104 ? -5.772 -1.085 -10.090 1.00 82.88 104 ALA A N 1
ATOM 789 C CA . ALA A 1 104 ? -4.320 -1.057 -10.191 1.00 82.88 104 ALA A CA 1
ATOM 790 C C . ALA A 1 104 ? -3.907 0.080 -11.128 1.00 82.88 104 ALA A C 1
ATOM 792 O O . ALA A 1 104 ? -4.463 0.222 -12.217 1.00 82.88 104 ALA A O 1
ATOM 793 N N . LEU A 1 105 ? -2.927 0.871 -10.705 1.00 77.69 105 LEU A N 1
ATOM 794 C CA . LEU A 1 105 ? -2.283 1.899 -11.510 1.00 77.69 105 LEU A CA 1
ATOM 795 C C . LEU A 1 105 ? -0.890 1.391 -11.881 1.00 77.69 105 LEU A C 1
ATOM 797 O O . LEU A 1 105 ? -0.129 0.990 -11.006 1.00 77.69 105 LEU A O 1
ATOM 801 N N . ALA A 1 106 ? -0.569 1.387 -13.171 1.00 75.38 106 ALA A N 1
ATOM 802 C CA . ALA A 1 106 ? 0.776 1.094 -13.652 1.00 75.38 106 ALA A CA 1
ATOM 803 C C . ALA A 1 106 ? 1.517 2.419 -13.847 1.00 75.38 106 ALA A C 1
ATOM 805 O O . ALA A 1 106 ? 1.187 3.179 -14.760 1.00 75.38 106 ALA A O 1
ATOM 806 N N . MET A 1 107 ? 2.483 2.710 -12.979 1.00 72.56 107 MET A N 1
ATOM 807 C CA . MET A 1 107 ? 3.359 3.868 -13.117 1.00 72.56 107 MET A CA 1
ATOM 808 C C . MET A 1 107 ? 4.684 3.442 -13.735 1.00 72.56 107 MET A C 1
ATOM 810 O O . MET A 1 107 ? 5.110 2.302 -13.588 1.00 72.56 107 MET A O 1
ATOM 814 N N . ILE A 1 108 ? 5.319 4.367 -14.452 1.00 68.62 108 ILE A N 1
ATOM 815 C CA . ILE A 1 108 ? 6.706 4.212 -14.881 1.00 68.62 108 ILE A CA 1
ATOM 816 C C . ILE A 1 108 ? 7.530 5.229 -14.097 1.00 68.62 108 ILE A C 1
ATOM 818 O O . ILE A 1 108 ? 7.338 6.431 -14.304 1.00 68.62 108 ILE A O 1
ATOM 822 N N . ASP A 1 109 ? 8.419 4.761 -13.225 1.00 61.12 109 ASP A N 1
ATOM 823 C CA . ASP A 1 109 ? 9.376 5.586 -12.485 1.00 61.12 109 ASP A CA 1
ATOM 824 C C . ASP A 1 109 ? 10.794 5.289 -12.975 1.00 61.12 109 ASP A C 1
ATOM 826 O O . ASP A 1 109 ? 11.232 4.149 -12.992 1.00 61.12 109 ASP A O 1
ATOM 830 N N . GLU A 1 110 ? 11.499 6.299 -13.481 1.00 68.00 110 GLU A N 1
ATOM 831 C CA . GLU A 1 110 ? 12.860 6.163 -14.038 1.00 68.00 110 GLU A CA 1
ATOM 832 C C . GLU A 1 110 ? 13.072 5.017 -15.071 1.00 68.00 110 GLU A C 1
ATOM 834 O O . GLU A 1 110 ? 14.208 4.651 -15.375 1.00 68.00 110 GLU A O 1
ATOM 839 N N . GLY A 1 111 ? 12.001 4.510 -15.698 1.00 67.50 111 GLY A N 1
ATOM 840 C CA . GLY A 1 111 ? 12.036 3.388 -16.652 1.00 67.50 111 GLY A CA 1
ATOM 841 C C . GLY A 1 111 ? 11.689 2.020 -16.049 1.00 67.50 111 GLY A C 1
ATOM 842 O O . GLY A 1 111 ? 11.657 1.030 -16.784 1.00 67.50 111 GLY A O 1
ATOM 843 N N . GLU A 1 112 ? 11.402 1.979 -14.752 1.00 70.31 112 GLU A N 1
ATOM 844 C CA . GLU A 1 112 ? 10.910 0.828 -13.998 1.00 70.31 112 GLU A CA 1
ATOM 845 C C . GLU A 1 112 ? 9.379 0.908 -13.882 1.00 70.31 112 GLU A C 1
ATOM 847 O O . GLU A 1 112 ? 8.798 1.989 -13.798 1.00 70.31 112 GLU A O 1
ATOM 852 N N . LEU A 1 113 ? 8.717 -0.241 -13.962 1.00 74.31 113 LEU A N 1
ATOM 853 C CA . LEU A 1 113 ? 7.298 -0.406 -13.691 1.00 74.31 113 LEU A CA 1
ATOM 854 C C . LEU A 1 113 ? 7.116 -0.435 -12.178 1.00 74.31 113 LEU A C 1
ATOM 856 O O . LEU A 1 113 ? 7.694 -1.295 -11.527 1.00 74.31 113 LEU A O 1
ATOM 860 N N . ASP A 1 114 ? 6.286 0.478 -11.695 1.00 77.31 114 ASP A N 1
ATOM 861 C CA . ASP A 1 114 ? 5.901 0.630 -10.299 1.00 77.31 114 ASP A CA 1
ATOM 862 C C . ASP A 1 114 ? 4.367 0.535 -10.226 1.00 77.31 114 ASP A C 1
ATOM 864 O O . ASP A 1 114 ? 3.631 1.447 -10.641 1.00 77.31 114 ASP A O 1
ATOM 868 N N . ARG A 1 115 ? 3.845 -0.618 -9.792 1.00 80.31 115 ARG A N 1
ATOM 869 C CA . ARG A 1 115 ? 2.394 -0.816 -9.652 1.00 80.31 115 ARG A CA 1
ATOM 870 C C . ARG A 1 115 ? 1.892 -0.331 -8.298 1.00 80.31 115 ARG A C 1
ATOM 872 O O . ARG A 1 115 ? 2.219 -0.880 -7.253 1.00 80.31 115 ARG A O 1
ATOM 879 N N . LYS A 1 116 ? 0.921 0.581 -8.340 1.00 84.81 116 LYS A N 1
ATOM 880 C CA . LYS A 1 116 ? 0.166 1.037 -7.167 1.00 84.81 116 LYS A CA 1
ATOM 881 C C . LYS A 1 116 ? -1.219 0.396 -7.164 1.00 84.81 116 LYS A C 1
ATOM 883 O O . LYS A 1 116 ? -2.055 0.687 -8.024 1.00 84.81 116 LYS A O 1
ATOM 888 N N . ILE A 1 117 ? -1.499 -0.462 -6.193 1.00 88.44 117 ILE A N 1
ATOM 889 C CA . ILE A 1 117 ? -2.832 -1.034 -5.987 1.00 88.44 117 ILE A CA 1
ATOM 890 C C . ILE A 1 117 ? -3.675 -0.060 -5.173 1.00 88.44 117 ILE A C 1
ATOM 892 O O . ILE A 1 117 ? -3.326 0.295 -4.054 1.00 88.44 117 ILE A O 1
ATOM 896 N N . VAL A 1 118 ? -4.824 0.344 -5.702 1.00 89.25 118 VAL A N 1
ATOM 897 C CA . VAL A 1 118 ? -5.809 1.119 -4.945 1.00 89.25 118 VAL A CA 1
ATOM 898 C C . VAL A 1 118 ? -6.686 0.141 -4.177 1.00 89.25 118 VAL A C 1
ATOM 900 O O . VAL A 1 118 ? -7.271 -0.768 -4.771 1.00 89.25 118 VAL A O 1
ATOM 903 N N . ALA A 1 119 ? -6.788 0.314 -2.863 1.00 93.56 119 ALA A N 1
ATOM 904 C CA . ALA A 1 119 ? -7.547 -0.571 -1.988 1.00 93.56 119 ALA A CA 1
ATOM 905 C C . ALA A 1 119 ? -8.320 0.215 -0.923 1.00 93.56 119 ALA A C 1
ATOM 907 O O . ALA A 1 119 ? -8.037 1.381 -0.658 1.00 93.56 119 ALA A O 1
ATOM 908 N N . ILE A 1 120 ? -9.292 -0.436 -0.286 1.00 94.81 120 ILE A N 1
ATOM 909 C CA . ILE A 1 120 ? -10.021 0.127 0.857 1.00 94.81 120 ILE A CA 1
ATOM 910 C C . ILE A 1 120 ? -10.020 -0.849 2.028 1.00 94.81 120 ILE A C 1
ATOM 912 O O . ILE A 1 120 ? -10.194 -2.061 1.846 1.00 94.81 120 ILE A O 1
ATOM 916 N N . SER A 1 121 ? -9.830 -0.321 3.236 1.00 96.81 121 SER A N 1
ATOM 917 C CA . SER A 1 121 ? -9.994 -1.075 4.476 1.00 96.81 121 SER A CA 1
ATOM 918 C C . SER A 1 121 ? -11.414 -1.623 4.601 1.00 96.81 121 SER A C 1
ATOM 920 O O . SER A 1 121 ? -12.387 -0.900 4.408 1.00 96.81 121 SER A O 1
ATOM 922 N N . LEU A 1 122 ? -11.551 -2.894 4.984 1.00 96.62 122 LEU A N 1
ATOM 923 C CA . LEU A 1 122 ? -12.859 -3.501 5.254 1.00 96.62 122 LEU A CA 1
ATOM 924 C C . LEU A 1 122 ? -13.564 -2.897 6.476 1.00 96.62 122 LEU A C 1
ATOM 926 O O . LEU A 1 122 ? -14.779 -3.035 6.598 1.00 96.62 122 LEU A O 1
ATOM 930 N N . ASP A 1 123 ? -12.816 -2.231 7.357 1.00 96.25 123 ASP A N 1
ATOM 931 C CA . ASP A 1 123 ? -13.358 -1.530 8.523 1.00 96.25 123 ASP A CA 1
ATOM 932 C C . ASP A 1 123 ? -13.827 -0.104 8.178 1.00 96.25 123 ASP A C 1
ATOM 934 O O . ASP A 1 123 ? -14.384 0.587 9.034 1.00 96.25 123 ASP A O 1
ATOM 938 N N . ASP A 1 124 ? -13.601 0.363 6.943 1.00 95.06 124 ASP A N 1
ATOM 939 C CA . ASP A 1 124 ? -14.096 1.663 6.500 1.00 95.06 124 ASP A CA 1
ATOM 940 C C . AS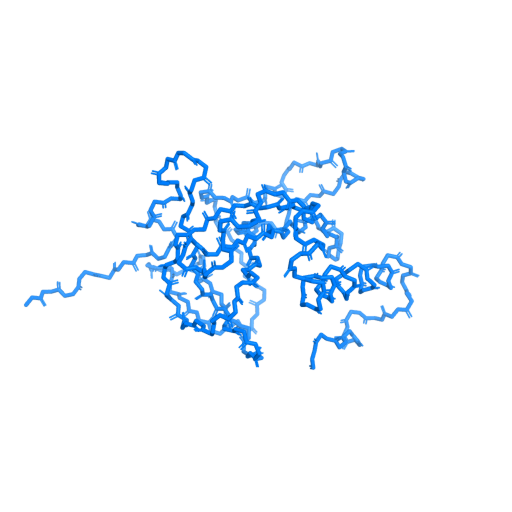P A 1 124 ? -15.635 1.637 6.359 1.00 95.06 124 ASP A C 1
ATOM 942 O O . ASP A 1 124 ? -16.189 0.719 5.741 1.00 95.06 124 ASP A O 1
ATOM 946 N N . PRO A 1 125 ? -16.364 2.646 6.877 1.00 94.50 125 PRO A N 1
ATOM 947 C CA . PRO A 1 125 ? -17.823 2.701 6.780 1.00 94.50 125 PRO A CA 1
ATOM 948 C C . PRO A 1 125 ? -18.359 2.620 5.346 1.00 94.50 125 PRO A C 1
ATOM 950 O O . PRO A 1 125 ? -19.469 2.130 5.133 1.00 94.50 125 PRO A O 1
ATOM 953 N N . LYS A 1 126 ? -17.590 3.085 4.357 1.00 93.06 126 LYS A N 1
ATOM 954 C CA . LYS A 1 126 ? -17.951 3.088 2.936 1.00 93.06 126 LYS A CA 1
ATOM 955 C C . LYS A 1 126 ? -17.422 1.873 2.180 1.00 93.06 126 LYS A C 1
ATOM 957 O O . LYS A 1 126 ? -17.750 1.734 1.006 1.00 93.06 126 LYS A O 1
ATOM 962 N N . ALA A 1 127 ? -16.692 0.954 2.817 1.00 94.62 127 ALA A N 1
ATOM 963 C CA . ALA A 1 127 ? -16.154 -0.236 2.153 1.00 94.62 127 ALA A CA 1
ATOM 964 C C . ALA A 1 127 ? -17.234 -1.033 1.408 1.00 94.62 127 ALA A C 1
ATOM 966 O O . ALA A 1 127 ? -17.011 -1.519 0.304 1.00 94.62 127 ALA A O 1
ATOM 967 N N . HIS A 1 128 ? -18.437 -1.137 1.973 1.00 94.88 128 HIS A N 1
ATOM 968 C CA . HIS A 1 128 ? -19.557 -1.850 1.353 1.00 94.88 128 HIS A CA 1
ATOM 969 C C . HIS A 1 128 ? -20.119 -1.173 0.087 1.00 94.88 128 HIS A C 1
ATOM 971 O O . HIS A 1 128 ? -20.830 -1.826 -0.674 1.00 94.88 128 HIS A O 1
ATOM 977 N N . LEU A 1 129 ? -19.816 0.108 -0.138 1.00 94.00 129 LEU A N 1
ATOM 978 C CA . LEU A 1 129 ? -20.282 0.887 -1.289 1.00 94.00 129 LEU A CA 1
ATOM 979 C C . LEU A 1 129 ? -19.353 0.787 -2.499 1.00 94.00 129 LEU A C 1
ATOM 981 O O . LEU A 1 129 ? -19.716 1.299 -3.550 1.00 94.00 129 LEU A O 1
ATOM 985 N N . VAL A 1 130 ? -18.165 0.194 -2.343 1.00 89.94 130 VAL A N 1
ATOM 986 C CA . VAL A 1 130 ? -17.111 0.265 -3.358 1.00 89.94 130 VAL A CA 1
ATOM 987 C C . VAL A 1 130 ? -16.527 -1.099 -3.647 1.00 89.94 130 VAL A C 1
ATOM 989 O O . VAL A 1 130 ? -15.957 -1.710 -2.748 1.00 89.94 130 VAL A O 1
ATOM 992 N N . ASN A 1 131 ? -16.670 -1.593 -4.875 1.00 90.81 131 ASN A N 1
ATOM 993 C CA . ASN A 1 131 ? -16.174 -2.918 -5.267 1.00 90.81 131 ASN A CA 1
ATOM 994 C C . ASN A 1 131 ? -15.335 -2.912 -6.548 1.00 90.81 131 ASN A C 1
ATOM 996 O O . ASN A 1 131 ? -14.663 -3.902 -6.824 1.00 90.81 131 ASN A O 1
ATOM 1000 N N . ASP A 1 132 ? -15.348 -1.812 -7.290 1.00 85.06 132 ASP A N 1
ATOM 1001 C CA . ASP A 1 132 ? -14.551 -1.599 -8.489 1.00 85.06 132 ASP A CA 1
ATOM 1002 C C . ASP A 1 132 ? -14.174 -0.115 -8.630 1.00 85.06 132 ASP A C 1
ATOM 1004 O O . ASP A 1 132 ? -14.458 0.710 -7.756 1.00 85.06 132 ASP A O 1
ATOM 1008 N N . VAL A 1 133 ? -13.489 0.211 -9.726 1.00 79.75 133 VAL A N 1
ATOM 1009 C CA . VAL A 1 133 ? -13.053 1.575 -10.035 1.00 79.75 133 VAL A CA 1
ATOM 1010 C C . VAL A 1 133 ? -14.226 2.540 -10.244 1.00 79.75 133 VAL A C 1
ATOM 1012 O O . VAL A 1 133 ? -14.137 3.684 -9.808 1.00 79.75 133 VAL A O 1
ATOM 1015 N N . ASP A 1 134 ? -15.343 2.092 -10.820 1.00 84.38 134 ASP A N 1
ATOM 1016 C CA . ASP A 1 134 ? -16.494 2.957 -11.099 1.00 84.38 134 ASP A CA 1
ATOM 1017 C C . ASP A 1 134 ? -17.161 3.408 -9.787 1.00 84.38 134 ASP A C 1
ATOM 1019 O O . ASP A 1 134 ? -17.550 4.571 -9.621 1.00 84.38 134 ASP A O 1
ATOM 1023 N N . ASP A 1 135 ? -17.243 2.509 -8.802 1.00 87.12 135 ASP A N 1
ATOM 1024 C CA . ASP A 1 135 ? -17.725 2.855 -7.468 1.00 87.12 135 ASP A CA 1
ATOM 1025 C C . ASP A 1 135 ? -16.782 3.833 -6.741 1.00 87.12 135 ASP A C 1
ATOM 1027 O O . ASP A 1 135 ? -17.251 4.687 -5.976 1.00 87.12 135 ASP A O 1
ATOM 1031 N N . VAL A 1 136 ? -15.463 3.733 -6.968 1.00 82.44 136 VAL A N 1
ATOM 1032 C CA . VAL A 1 136 ? -14.475 4.671 -6.403 1.00 82.44 136 VAL A CA 1
ATOM 1033 C C . VAL A 1 136 ? -14.762 6.083 -6.898 1.00 82.44 136 VAL A C 1
ATOM 1035 O O . VAL A 1 136 ? -14.884 6.995 -6.078 1.00 82.44 136 VAL A O 1
ATOM 1038 N N . GLU A 1 137 ? -14.936 6.268 -8.209 1.00 78.69 137 GLU A N 1
ATOM 1039 C CA . GLU A 1 137 ? -15.238 7.583 -8.793 1.00 78.69 137 GLU A CA 1
ATOM 1040 C C . GLU A 1 137 ? -16.531 8.174 -8.214 1.00 78.69 137 GLU A C 1
ATOM 1042 O O . GLU A 1 137 ? -16.630 9.371 -7.936 1.00 78.69 137 GLU A O 1
ATOM 1047 N N . LYS A 1 138 ? -17.525 7.318 -7.974 1.00 84.38 138 LYS A N 1
ATOM 1048 C CA . LYS A 1 138 ? -18.843 7.716 -7.479 1.00 84.38 138 LYS A CA 1
ATOM 1049 C C . LYS A 1 138 ? -18.865 8.074 -5.993 1.00 84.38 138 LYS A C 1
ATOM 1051 O O . LYS A 1 138 ? -19.610 8.971 -5.592 1.00 84.38 138 LYS A O 1
ATOM 1056 N N . HIS A 1 139 ? -18.117 7.349 -5.164 1.00 85.25 139 HIS A N 1
ATOM 1057 C CA . HIS A 1 139 ? -18.221 7.429 -3.702 1.00 85.25 139 HIS A CA 1
ATOM 1058 C C . HIS A 1 139 ? -17.018 8.102 -3.023 1.00 85.25 139 HIS A C 1
ATOM 1060 O O . HIS A 1 139 ? -17.140 8.548 -1.875 1.00 85.25 139 HIS A O 1
ATOM 1066 N N . PHE A 1 140 ? -15.898 8.236 -3.737 1.00 77.75 140 PHE A N 1
ATOM 1067 C CA . PHE A 1 140 ? -14.663 8.887 -3.293 1.00 77.75 140 PHE A CA 1
ATOM 1068 C C . PHE A 1 140 ? -14.137 9.934 -4.303 1.00 77.75 140 PHE A C 1
ATOM 1070 O O . PHE A 1 140 ? -12.931 9.969 -4.571 1.00 77.75 140 PHE A O 1
ATOM 1077 N N . PRO A 1 141 ? -14.987 10.835 -4.843 1.00 67.50 141 PRO A N 1
ATOM 1078 C CA . PRO A 1 141 ? -14.590 11.717 -5.939 1.00 67.50 141 PRO A CA 1
ATOM 1079 C C . PRO A 1 141 ? -13.463 12.687 -5.563 1.00 67.50 141 PRO A C 1
ATOM 1081 O O . PRO A 1 141 ? -12.630 12.989 -6.401 1.00 67.50 141 PRO A O 1
ATOM 1084 N N . ASP A 1 142 ? -13.377 13.154 -4.315 1.00 69.81 142 ASP A N 1
ATOM 1085 C CA . ASP A 1 142 ? -12.432 14.229 -3.976 1.00 69.81 142 ASP A CA 1
ATOM 1086 C C . ASP A 1 142 ? -11.019 13.731 -3.643 1.00 69.81 142 ASP A C 1
ATOM 1088 O O . ASP A 1 142 ? -10.045 14.422 -3.924 1.00 69.81 142 ASP A O 1
ATOM 1092 N N . TYR A 1 143 ? -10.882 12.550 -3.030 1.00 64.00 143 TYR A N 1
ATOM 1093 C CA . TYR A 1 143 ? -9.581 12.025 -2.591 1.00 64.00 143 TYR A CA 1
ATOM 1094 C C . TYR A 1 143 ? -9.023 10.994 -3.568 1.00 64.00 143 TYR A C 1
ATOM 1096 O O . TYR A 1 143 ? -7.864 11.095 -3.960 1.00 64.00 143 TYR A O 1
ATOM 1104 N N . ALA A 1 144 ? -9.845 10.042 -4.019 1.00 60.66 144 ALA A N 1
ATOM 1105 C CA . ALA A 1 144 ? -9.379 9.005 -4.929 1.00 60.66 144 ALA A CA 1
ATOM 1106 C C . ALA A 1 144 ? -9.118 9.571 -6.328 1.00 60.66 144 ALA A C 1
ATOM 1108 O O . ALA A 1 144 ? -8.060 9.297 -6.883 1.00 60.66 144 ALA A O 1
ATOM 1109 N N . MET A 1 145 ? -9.994 10.437 -6.859 1.00 63.75 145 MET A N 1
ATOM 1110 C CA . MET A 1 145 ? -9.695 11.102 -8.135 1.00 63.75 145 MET A CA 1
ATOM 1111 C C . MET A 1 145 ? -8.547 12.085 -8.003 1.00 63.75 145 MET A C 1
ATOM 1113 O O . MET A 1 145 ? -7.788 12.218 -8.948 1.00 63.75 145 MET A O 1
ATOM 1117 N N . LYS A 1 146 ? -8.372 12.752 -6.856 1.00 66.69 146 LYS A N 1
ATOM 1118 C CA . LYS A 1 146 ? -7.190 13.589 -6.634 1.00 66.69 146 LYS A CA 1
ATOM 1119 C C . LYS A 1 146 ? -5.914 12.754 -6.688 1.00 66.69 146 LYS A C 1
ATOM 1121 O O . LYS A 1 146 ? -5.022 13.129 -7.430 1.00 66.69 146 LYS A O 1
ATOM 1126 N N . ILE A 1 147 ? -5.852 11.614 -5.998 1.00 66.25 147 ILE A N 1
ATOM 1127 C CA . ILE A 1 147 ? -4.708 10.696 -6.092 1.00 66.25 147 ILE A CA 1
ATOM 1128 C C . ILE A 1 147 ? -4.532 10.225 -7.533 1.00 66.25 147 ILE A C 1
ATOM 1130 O O . ILE A 1 147 ? -3.461 10.397 -8.092 1.00 66.25 147 ILE A O 1
ATOM 1134 N N . ILE A 1 148 ? -5.580 9.703 -8.173 1.00 62.34 148 ILE A N 1
ATOM 1135 C CA . ILE A 1 148 ? -5.505 9.208 -9.553 1.00 62.34 148 ILE A CA 1
ATOM 1136 C C . ILE A 1 148 ? -5.044 10.321 -10.503 1.00 62.34 148 ILE A C 1
ATOM 1138 O O . ILE A 1 148 ? -4.149 10.092 -11.306 1.00 62.34 148 ILE A O 1
ATOM 1142 N N . HIS A 1 149 ? -5.594 11.532 -10.411 1.00 64.69 149 HIS A N 1
ATOM 1143 C CA . HIS A 1 149 ? -5.216 12.663 -11.256 1.00 64.69 149 HIS A CA 1
ATOM 1144 C C . HIS A 1 149 ? -3.825 13.194 -10.942 1.00 64.69 149 HIS A C 1
ATOM 1146 O O . HIS A 1 149 ? -3.087 13.448 -11.879 1.00 64.69 149 HIS A O 1
ATOM 1152 N N . GLU A 1 150 ? -3.435 13.358 -9.681 1.00 63.41 150 GLU A N 1
ATOM 1153 C CA . GLU A 1 150 ? -2.099 13.838 -9.313 1.00 63.41 150 GLU A CA 1
ATOM 1154 C C . GLU A 1 150 ? -1.033 12.809 -9.682 1.00 63.41 150 GLU A C 1
ATOM 1156 O O . GLU A 1 150 ? 0.001 13.177 -10.240 1.00 63.41 150 GLU A O 1
ATOM 1161 N N . THR A 1 151 ? -1.309 11.521 -9.475 1.00 62.22 151 THR A N 1
ATOM 1162 C CA . THR A 1 151 ? -0.465 10.417 -9.928 1.00 62.22 151 THR A CA 1
ATOM 1163 C C . THR A 1 151 ? -0.360 10.412 -11.451 1.00 62.22 151 THR A C 1
ATOM 1165 O O . THR A 1 151 ? 0.745 10.383 -11.985 1.00 62.22 151 THR A O 1
ATOM 1168 N N . ASN A 1 152 ? -1.481 10.524 -12.167 1.00 60.88 152 ASN A N 1
ATOM 1169 C CA . ASN A 1 152 ? -1.504 10.486 -13.629 1.00 60.88 152 ASN A CA 1
ATOM 1170 C C . ASN A 1 152 ? -0.965 11.783 -14.273 1.00 60.88 152 ASN A C 1
ATOM 1172 O O . ASN A 1 152 ? -0.380 11.749 -15.351 1.00 60.88 152 ASN A O 1
ATOM 1176 N N . GLU A 1 153 ? -1.102 12.941 -13.622 1.00 62.00 153 GLU A N 1
ATOM 1177 C CA . GLU A 1 153 ? -0.488 14.204 -14.044 1.00 62.00 153 GLU A CA 1
ATOM 1178 C C . GLU A 1 153 ? 1.016 14.204 -13.796 1.00 62.00 153 GLU A C 1
ATOM 1180 O O . GLU A 1 153 ? 1.771 14.646 -14.664 1.00 62.00 153 GLU A O 1
ATOM 1185 N N . SER A 1 154 ? 1.455 13.727 -12.630 1.00 53.22 154 SER A N 1
ATOM 1186 C CA . SER A 1 154 ? 2.878 13.541 -12.331 1.00 53.22 154 SER A CA 1
ATOM 1187 C C . SER A 1 154 ? 3.491 12.570 -13.338 1.00 53.22 154 SER A C 1
ATOM 1189 O O . SER A 1 154 ? 4.535 12.865 -13.916 1.00 53.22 154 SER A O 1
ATOM 1191 N N . TRP A 1 155 ? 2.768 11.497 -13.669 1.00 50.75 155 TRP A N 1
ATOM 1192 C CA . TRP A 1 155 ? 3.118 10.548 -14.723 1.00 50.75 155 TRP A CA 1
ATOM 1193 C C . TRP A 1 155 ? 3.184 11.206 -16.110 1.00 50.75 155 TRP A C 1
ATOM 1195 O O . TRP A 1 155 ? 4.198 11.112 -16.796 1.00 50.75 155 TRP A O 1
ATOM 1205 N N . ALA A 1 156 ? 2.168 11.972 -16.516 1.00 51.25 156 ALA A N 1
ATOM 1206 C CA . ALA A 1 156 ? 2.166 12.664 -17.807 1.00 51.25 156 ALA A CA 1
ATOM 1207 C C . ALA A 1 156 ? 3.294 13.707 -17.928 1.00 51.25 156 ALA A C 1
ATOM 1209 O O . ALA A 1 156 ? 3.813 13.935 -19.026 1.00 51.25 156 ALA A O 1
ATOM 1210 N N . LYS A 1 157 ? 3.674 14.350 -16.816 1.00 51.34 157 LYS A N 1
ATOM 1211 C CA . LYS A 1 157 ? 4.777 15.319 -16.734 1.00 51.34 157 LYS A CA 1
ATOM 1212 C C . LYS A 1 157 ? 6.147 14.636 -16.840 1.00 51.34 157 LYS A C 1
ATOM 1214 O O . LYS A 1 157 ? 7.001 15.143 -17.580 1.00 51.34 157 LYS A O 1
ATOM 1219 N N . LEU A 1 158 ? 6.311 13.482 -16.187 1.00 38.53 158 LEU A N 1
ATOM 1220 C CA . LEU A 1 158 ? 7.497 12.616 -16.244 1.00 38.53 158 LEU A CA 1
ATOM 1221 C C . LEU A 1 158 ? 7.709 12.008 -17.635 1.00 38.53 158 LEU A C 1
ATOM 1223 O O . LEU A 1 158 ? 8.778 12.171 -18.224 1.00 38.53 158 LEU A O 1
ATOM 1227 N N . VAL A 1 159 ? 6.672 11.399 -18.218 1.00 43.09 159 VAL A N 1
ATOM 1228 C CA . VAL A 1 159 ? 6.727 10.766 -19.551 1.00 43.09 159 VAL A CA 1
ATOM 1229 C C . VAL A 1 159 ? 7.078 11.784 -20.643 1.00 43.09 159 VAL A C 1
ATOM 1231 O O . VAL A 1 159 ? 7.802 11.476 -21.590 1.00 43.09 159 VAL A O 1
ATOM 1234 N N . LYS A 1 160 ? 6.637 13.040 -20.499 1.00 48.62 160 LYS A N 1
ATOM 1235 C CA . LYS A 1 160 ? 6.982 14.128 -21.431 1.00 48.62 160 LYS A CA 1
ATOM 1236 C C . LYS A 1 160 ? 8.359 14.759 -21.181 1.00 48.62 160 LYS A C 1
ATOM 1238 O O . LYS A 1 160 ? 8.704 15.689 -21.910 1.00 48.62 160 LYS A O 1
ATOM 1243 N N . ARG A 1 161 ? 9.132 14.299 -20.181 1.00 49.47 161 ARG A N 1
ATOM 1244 C CA . ARG A 1 161 ? 10.396 14.922 -19.720 1.00 49.47 161 ARG A CA 1
ATOM 1245 C C . ARG A 1 161 ? 10.261 16.432 -19.494 1.00 49.47 161 ARG A C 1
ATOM 1247 O O . ARG A 1 161 ? 11.163 17.205 -19.801 1.00 49.47 161 ARG A O 1
ATOM 1254 N N . SER A 1 162 ? 9.083 16.861 -19.047 1.00 43.00 162 SER A N 1
ATOM 1255 C CA . SER A 1 162 ? 8.746 18.287 -18.942 1.00 43.00 162 SER A CA 1
ATOM 1256 C C . SER A 1 162 ? 9.167 18.911 -17.612 1.00 43.00 162 SER A C 1
ATOM 1258 O O . SER A 1 162 ? 9.087 20.128 -17.460 1.00 43.00 162 SER A O 1
ATOM 1260 N N . VAL A 1 163 ? 9.618 18.082 -16.669 1.00 43.31 163 VAL A N 1
ATOM 1261 C CA . VAL A 1 163 ? 10.088 18.465 -15.338 1.00 43.31 163 VAL A CA 1
ATOM 1262 C C . VAL A 1 163 ? 11.091 17.407 -14.877 1.00 43.31 163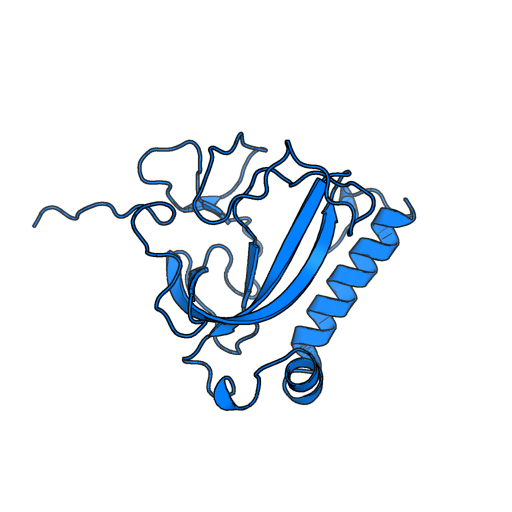 VAL A C 1
ATOM 1264 O O . VAL A 1 163 ? 10.891 16.222 -15.158 1.00 43.31 163 VAL A O 1
ATOM 1267 N N . ASP A 1 164 ? 12.160 17.822 -14.201 1.00 43.66 164 ASP A N 1
ATOM 1268 C CA . ASP A 1 164 ? 13.104 16.894 -13.576 1.00 43.66 164 ASP A CA 1
ATOM 1269 C C . ASP A 1 164 ? 12.448 16.236 -12.349 1.00 43.66 164 ASP A C 1
ATOM 1271 O O . ASP A 1 164 ? 11.657 16.867 -11.647 1.00 43.66 164 ASP A O 1
ATOM 1275 N N . ALA A 1 165 ? 12.783 14.972 -12.062 1.00 42.59 165 ALA A N 1
ATOM 1276 C CA . ALA A 1 165 ? 12.162 14.189 -10.982 1.00 42.59 165 ALA A CA 1
ATOM 1277 C C . ALA A 1 165 ? 12.238 14.872 -9.597 1.00 42.59 165 ALA A C 1
ATOM 1279 O O . ALA A 1 165 ? 11.367 14.673 -8.756 1.00 42.59 165 ALA A O 1
ATOM 1280 N N . GLY A 1 166 ? 13.247 15.724 -9.373 1.00 43.72 166 GLY A N 1
ATOM 1281 C CA . GLY A 1 166 ? 13.423 16.489 -8.133 1.00 43.72 166 GLY A CA 1
ATOM 1282 C C . GLY A 1 166 ? 12.473 17.680 -7.946 1.00 43.72 166 GLY A C 1
ATOM 1283 O O . GLY A 1 166 ? 12.384 18.197 -6.836 1.00 43.72 166 GLY A O 1
ATOM 1284 N N . ASP A 1 167 ? 11.758 18.094 -8.995 1.00 38.84 167 ASP A N 1
ATOM 1285 C CA . ASP A 1 167 ? 10.829 19.235 -8.979 1.00 38.84 167 ASP A CA 1
ATOM 1286 C C . ASP A 1 167 ? 9.354 18.796 -8.872 1.00 38.84 167 ASP A C 1
ATOM 1288 O O . ASP A 1 167 ? 8.434 19.620 -8.934 1.00 38.84 167 ASP A O 1
ATOM 1292 N N . LEU A 1 168 ? 9.105 17.493 -8.696 1.00 42.50 168 LEU A N 1
ATOM 1293 C CA . LEU A 1 168 ? 7.772 16.947 -8.462 1.00 42.50 168 LEU A CA 1
ATOM 1294 C C . LEU A 1 168 ? 7.346 17.201 -7.014 1.00 42.50 168 LEU A C 1
ATOM 1296 O O . LEU A 1 168 ? 7.820 16.576 -6.068 1.00 42.50 168 LEU A O 1
ATOM 1300 N N . SER A 1 169 ? 6.410 18.129 -6.837 1.00 38.19 169 SER A N 1
ATOM 1301 C CA . SER A 1 169 ? 5.709 18.306 -5.569 1.00 38.19 169 SER A CA 1
ATOM 1302 C C . SER A 1 169 ? 4.580 17.287 -5.484 1.00 38.19 169 SER A C 1
ATOM 1304 O O . SER A 1 169 ? 3.584 17.409 -6.194 1.00 38.19 169 SER A O 1
ATOM 1306 N N . LEU A 1 170 ? 4.741 16.297 -4.605 1.00 43.59 170 LEU A N 1
ATOM 1307 C CA . LEU A 1 170 ? 3.616 15.488 -4.139 1.00 43.59 170 LEU A CA 1
ATOM 1308 C C . LEU A 1 170 ? 3.021 16.040 -2.835 1.00 43.59 170 LEU A C 1
ATOM 1310 O O . LEU A 1 170 ? 1.848 15.788 -2.612 1.00 43.59 170 LEU A O 1
ATOM 1314 N N . PHE A 1 171 ? 3.765 16.855 -2.056 1.00 39.41 171 PHE A N 1
ATOM 1315 C CA . PHE A 1 171 ? 3.297 17.765 -0.983 1.00 39.41 171 PHE A CA 1
ATOM 1316 C C . PHE A 1 171 ? 4.362 18.776 -0.538 1.00 39.41 171 PHE A C 1
ATOM 1318 O O . PHE A 1 171 ? 5.531 18.371 -0.354 1.00 39.41 171 PHE A O 1
#

Radius of gyration: 16.6 Å; chains: 1; bounding box: 39×35×51 Å

Sequence (171 aa):
MTSVKVSPLHDIPLTLGDGVYNFIVEIPKESKAKMEVATDEASTPIKQDTKKRKAQILSTWEDPSQANSEVEGAFGDNDPVDVVEIGEAERKIGEVLKVKPLAALAMIDEGELDRKIVAISLDDPKAHLVNDVDDVEKHFPDYAMKIIHETNESWAKLVKRSVDAGDLSLF

Foldseek 3Di:
DPDDQAQPFPRADQDPDPQKGKDFDQAWPPGDFQWAQQQPDPSRDIDGDDDDDQHDDGPQFQAQVFFDPVPVRAGAPGDHQAEDEQAPDTDDHGDIFIKHFADWDFAQDPRHTHIYTYIYGPPGPCNVQGRYPVSCCVPVVPRVVCCVVLRVVLRVCVVVVVDDPVPRDPD